Protein AF-0000000076749482 (afdb_homodimer)

Secondary structure (DSSP, 8-state):
---HHHHHHHHHHHHT--SHHHHHHHHTS-HHHHHHHHTT----HHHHHHHHHHTT--HHHHHHHHHHHHHT-HHHHHHHHHHHHHHHH-/---HHHHHHHHHHHHT--SHHHHHHHHTS-HHHHHHHHTT----HHHHHHHHHHTT--HHHHHHHHHHHHHT-HHHHHHHHHHHHHHHH-

Organism: NCBI:txid190893

Solvent-accessible surface area (backbone atoms only — not comparable to full-atom values): 9985 Å² total; per-residue (Å²): 128,69,44,53,59,56,51,49,52,50,49,23,64,76,69,70,36,85,46,42,61,49,46,14,60,76,71,70,48,61,32,64,61,50,48,37,36,78,70,71,43,68,66,54,68,68,56,40,31,53,51,23,53,77,69,69,45,61,35,48,62,48,35,50,30,43,51,25,61,65,62,74,34,68,67,50,39,49,30,48,51,60,61,57,53,54,63,70,74,103,128,69,44,52,60,55,51,50,52,50,48,26,63,75,68,71,35,84,47,43,62,50,45,15,61,76,72,71,49,61,32,62,61,49,47,37,35,78,70,71,43,70,66,54,68,68,55,40,32,52,51,22,53,76,71,70,45,61,35,48,63,47,35,50,30,43,53,26,61,67,62,73,33,69,68,50,40,50,30,49,50,62,59,56,52,54,62,72,74,102

Radius of gyration: 18.83 Å; Cα contacts (8 Å, |Δi|>4): 211; chains: 2; bounding box: 38×58×30 Å

Sequence (180 aa):
MITTLDLLNQLCEEKQVHSSREVGKLLGIHHQTVQNWRNGKTMSDDLACEIAVMLGLDPDLTLLAIIAERSKNERVIGAVERVTNIKKFAMITTLDLLNQLCEEKQVHSSREVGKLLGIHHQTVQNWRNGKTMSDDLACEIAVMLGLDPDLTLLAIIAERSKNERVIGAVERVTNIKKFA

InterPro domains:
  IPR001387 Cro/C1-type, helix-turn-helix domain [cd00093] (8-60)
  IPR010982 Lambda repressor-like, DNA-binding domain superfamily [G3DSA:1.10.260.40] (2-63)
  IPR010982 Lambda repressor-like, DNA-binding domain superfamily [SSF47413] (18-61)

Foldseek 3Di:
DAFQVNLVVLLCVVVVNDALVRVCVVQVHDSVLVVVSVVPDADDLVVQQVSCVVNVHDSVLSSQCRVLSRVPDPVSNVVSCVVVVVVVVD/DAFQVNLVVLLCVVVVNDALVRVCVVQVHDSVLVVVSVVQDADDLVVQQVSCVVNVHDSVLSSQCRVLSRVPDPVSNVVSCVVVVVVVVD

pLDDT: mean 93.85, std 11.88, range [32.09, 98.69]

Structure (mmCIF, N/CA/C/O backbone):
data_AF-0000000076749482-model_v1
#
loop_
_entity.id
_entity.type
_entity.pdbx_description
1 polymer 'HTH cro/C1-type domain-containing protein'
#
loop_
_atom_site.group_PDB
_atom_site.id
_atom_site.type_symbol
_atom_site.label_atom_id
_atom_site.label_alt_id
_atom_site.label_comp_id
_atom_site.label_asym_id
_atom_site.label_entity_id
_atom_site.label_seq_id
_atom_site.pdbx_PDB_ins_code
_atom_site.Cartn_x
_atom_site.Cartn_y
_atom_site.Cartn_z
_atom_site.occupancy
_atom_site.B_iso_or_equiv
_atom_site.auth_seq_id
_atom_site.auth_comp_id
_atom_site.auth_asym_id
_atom_site.auth_atom_id
_atom_site.pdbx_PDB_model_num
ATOM 1 N N . MET A 1 1 ? -6.891 10.617 -6.434 1 87.94 1 MET A N 1
ATOM 2 C CA . MET A 1 1 ? -6.422 10.219 -5.105 1 87.94 1 MET A CA 1
ATOM 3 C C . MET A 1 1 ? -5.535 11.305 -4.496 1 87.94 1 MET A C 1
ATOM 5 O O . MET A 1 1 ? -4.777 11.961 -5.211 1 87.94 1 MET A O 1
ATOM 9 N N . ILE A 1 2 ? -5.637 11.641 -3.205 1 95 2 ILE A N 1
ATOM 10 C CA . ILE A 1 2 ? -4.914 12.719 -2.535 1 95 2 ILE A CA 1
ATOM 11 C C . ILE A 1 2 ? -3.414 12.438 -2.576 1 95 2 ILE A C 1
ATOM 13 O O . ILE A 1 2 ? -2.986 11.289 -2.408 1 95 2 ILE A O 1
ATOM 17 N N . THR A 1 3 ? -2.572 13.477 -2.773 1 97.69 3 THR A N 1
ATOM 18 C CA . THR A 1 3 ? -1.121 13.328 -2.826 1 97.69 3 THR A CA 1
ATOM 19 C C . THR A 1 3 ? -0.464 14.047 -1.648 1 97.69 3 THR A C 1
ATOM 21 O O . THR A 1 3 ? -1.128 14.773 -0.909 1 97.69 3 THR A O 1
ATOM 24 N N . THR A 1 4 ? 0.855 13.797 -1.55 1 98.5 4 THR A N 1
ATOM 25 C CA . THR A 1 4 ? 1.651 14.477 -0.532 1 98.5 4 THR A CA 1
ATOM 26 C C . THR A 1 4 ? 1.51 15.992 -0.652 1 98.5 4 THR A C 1
ATOM 28 O O . THR A 1 4 ? 1.26 16.672 0.34 1 98.5 4 THR A O 1
ATOM 31 N N . LEU A 1 5 ? 1.647 16.453 -1.84 1 98.38 5 LEU A N 1
ATOM 32 C CA . LEU A 1 5 ? 1.572 17.891 -2.064 1 98.38 5 LEU A CA 1
ATOM 33 C C . LEU A 1 5 ? 0.168 18.406 -1.775 1 98.38 5 LEU A C 1
ATOM 35 O O . LEU A 1 5 ? 0.008 19.516 -1.24 1 98.38 5 LEU A O 1
ATOM 39 N N . ASP A 1 6 ? -0.877 17.703 -2.168 1 98.31 6 ASP A N 1
ATOM 40 C CA . ASP A 1 6 ? -2.244 18.078 -1.827 1 98.31 6 ASP A CA 1
ATOM 41 C C . ASP A 1 6 ? -2.416 18.219 -0.317 1 98.31 6 ASP A C 1
ATOM 43 O O . ASP A 1 6 ? -3.014 19.188 0.155 1 98.31 6 ASP A O 1
ATOM 47 N N . LEU A 1 7 ? -1.959 17.219 0.408 1 98.56 7 LEU A N 1
ATOM 48 C CA . LEU A 1 7 ? -2.047 17.234 1.864 1 98.56 7 LEU A CA 1
ATOM 49 C C . LEU A 1 7 ? -1.326 18.453 2.436 1 98.56 7 LEU A C 1
ATOM 51 O O . LEU A 1 7 ? -1.859 19.141 3.311 1 98.56 7 LEU A O 1
ATOM 55 N N . LEU A 1 8 ? -0.184 18.656 1.942 1 98.69 8 LEU A N 1
ATOM 56 C CA . LEU A 1 8 ? 0.593 19.812 2.406 1 98.69 8 LEU A CA 1
ATOM 57 C C . LEU A 1 8 ? -0.153 21.109 2.148 1 98.69 8 LEU A C 1
ATOM 59 O O . LEU A 1 8 ? -0.266 21.953 3.041 1 98.69 8 LEU A O 1
ATOM 63 N N . ASN A 1 9 ? -0.599 21.266 0.983 1 98.5 9 ASN A N 1
ATOM 64 C CA . ASN A 1 9 ? -1.299 22.484 0.62 1 98.5 9 ASN A CA 1
ATOM 65 C C . ASN A 1 9 ? -2.551 22.688 1.469 1 98.5 9 ASN A C 1
ATOM 67 O O . ASN A 1 9 ? -2.838 23.812 1.902 1 98.5 9 ASN A O 1
ATOM 71 N N . GLN A 1 10 ? -3.301 21.688 1.656 1 98.56 10 GLN A N 1
ATOM 72 C CA . GLN A 1 10 ? -4.48 21.781 2.512 1 98.56 10 GLN A CA 1
ATOM 73 C C . GLN A 1 10 ? -4.094 22.141 3.941 1 98.56 10 GLN A C 1
ATOM 75 O O . GLN A 1 10 ? -4.77 22.953 4.582 1 98.56 10 GLN A O 1
ATOM 80 N N . LEU A 1 11 ? -3.088 21.484 4.449 1 98.62 11 LEU A N 1
ATOM 81 C CA . LEU A 1 11 ? -2.588 21.797 5.785 1 98.62 11 LEU A CA 1
ATOM 82 C C . LEU A 1 11 ? -2.234 23.281 5.902 1 98.62 11 LEU A C 1
ATOM 84 O O . LEU A 1 11 ? -2.619 23.938 6.871 1 98.62 11 LEU A O 1
ATOM 88 N N . CYS A 1 12 ? -1.471 23.766 4.918 1 98.62 12 CYS A N 1
ATOM 89 C CA . CYS A 1 12 ? -1.064 25.156 4.891 1 98.62 12 CYS A CA 1
ATOM 90 C C . CYS A 1 12 ? -2.277 26.078 4.949 1 98.62 12 CYS A C 1
ATOM 92 O O . CYS A 1 12 ? -2.287 27.062 5.703 1 98.62 12 CYS A O 1
ATOM 94 N N . GLU A 1 13 ? -3.227 25.812 4.168 1 98.38 13 GLU A N 1
ATOM 95 C CA . GLU A 1 13 ? -4.43 26.641 4.105 1 98.38 13 GLU A CA 1
ATOM 96 C C . GLU A 1 13 ? -5.195 26.594 5.422 1 98.38 13 GLU A C 1
ATOM 98 O O . GLU A 1 13 ? -5.578 27.641 5.957 1 98.38 13 GLU A O 1
ATOM 103 N N . GLU A 1 14 ? -5.43 25.406 5.906 1 98.06 14 GLU A N 1
ATOM 104 C CA . GLU A 1 14 ? -6.254 25.219 7.094 1 98.06 14 GLU A CA 1
ATOM 105 C C . GLU A 1 14 ? -5.582 25.812 8.328 1 98.06 14 GLU A C 1
ATOM 107 O O . GLU A 1 14 ? -6.25 26.375 9.203 1 98.06 14 GLU A O 1
ATOM 112 N N . LYS A 1 15 ? -4.352 25.688 8.398 1 98.25 15 LYS A N 1
ATOM 113 C CA . LYS A 1 15 ? -3.633 26.109 9.602 1 98.25 15 LYS A CA 1
ATOM 114 C C . LYS A 1 15 ? -2.967 27.469 9.398 1 98.25 15 LYS A C 1
ATOM 116 O O . LYS A 1 15 ? -2.301 27.984 10.305 1 98.25 15 LYS A O 1
ATOM 121 N N . GLN A 1 16 ? -3.031 27.984 8.227 1 98.19 16 GLN A N 1
ATOM 122 C CA . GLN A 1 16 ? -2.502 29.297 7.867 1 98.19 16 GLN A CA 1
ATOM 123 C C . GLN A 1 16 ? -0.994 29.359 8.086 1 98.19 16 GLN A C 1
ATOM 125 O O . GLN A 1 16 ? -0.494 30.281 8.727 1 98.19 16 GLN A O 1
ATOM 130 N N . VAL A 1 17 ? -0.324 28.406 7.68 1 98.12 17 VAL A N 1
ATOM 131 C CA . VAL A 1 17 ? 1.133 28.344 7.621 1 98.12 17 VAL A CA 1
ATOM 132 C C . VAL A 1 17 ? 1.586 28.109 6.184 1 98.12 17 VAL A C 1
ATOM 134 O O . VAL A 1 17 ? 0.949 27.359 5.438 1 98.12 17 VAL A O 1
ATOM 137 N N . HIS A 1 18 ? 2.693 28.812 5.77 1 96 18 HIS A N 1
ATOM 138 C CA . HIS A 1 18 ? 2.957 28.75 4.336 1 96 18 HIS A CA 1
ATOM 139 C C . HIS A 1 18 ? 4.43 28.453 4.055 1 96 18 HIS A C 1
ATOM 141 O O . HIS A 1 18 ? 4.77 27.938 2.992 1 96 18 HIS A O 1
ATOM 147 N N . SER A 1 19 ? 5.309 28.688 4.996 1 97.44 19 SER A N 1
ATOM 148 C CA . SER A 1 19 ? 6.723 28.406 4.762 1 97.44 19 SER A CA 1
ATOM 149 C C . SER A 1 19 ? 7.125 27.047 5.316 1 97.44 19 SER A C 1
ATOM 151 O O . SER A 1 19 ? 6.469 26.516 6.219 1 97.44 19 SER A O 1
ATOM 153 N N . SER A 1 20 ? 8.156 26.469 4.734 1 98.12 20 SER A N 1
ATOM 154 C CA . SER A 1 20 ? 8.656 25.188 5.223 1 98.12 20 SER A CA 1
ATOM 155 C C . SER A 1 20 ? 9.016 25.266 6.699 1 98.12 20 SER A C 1
ATOM 157 O O . SER A 1 20 ? 8.82 24.312 7.445 1 98.12 20 SER A O 1
ATOM 159 N N . ARG A 1 21 ? 9.594 26.375 7.062 1 98.12 21 ARG A N 1
ATOM 160 C CA . ARG A 1 21 ? 9.953 26.578 8.461 1 98.12 21 ARG A CA 1
ATOM 161 C C . ARG A 1 21 ? 8.711 26.562 9.352 1 98.12 21 ARG A C 1
ATOM 163 O O . ARG A 1 21 ? 8.703 25.906 10.398 1 98.12 21 ARG A O 1
ATOM 170 N N . GLU A 1 22 ? 7.648 27.25 8.938 1 98.44 22 GLU A N 1
ATOM 171 C CA . GLU A 1 22 ? 6.402 27.312 9.695 1 98.44 22 GLU A CA 1
ATOM 172 C C . GLU A 1 22 ? 5.742 25.938 9.781 1 98.44 22 GLU A C 1
ATOM 174 O O . GLU A 1 22 ? 5.277 25.531 10.852 1 98.44 22 GLU A O 1
ATOM 179 N N . VAL A 1 23 ? 5.668 25.234 8.727 1 98.56 23 VAL A N 1
ATOM 180 C CA . VAL A 1 23 ? 5.082 23.906 8.68 1 98.56 23 VAL A CA 1
ATOM 181 C C . VAL A 1 23 ? 5.891 22.953 9.562 1 98.56 23 VAL A C 1
ATOM 183 O O . VAL A 1 23 ? 5.324 22.172 10.32 1 98.56 23 VAL A O 1
ATOM 186 N N . GLY A 1 24 ? 7.25 22.984 9.375 1 98.56 24 GLY A N 1
ATOM 187 C CA . GLY A 1 24 ? 8.125 22.172 10.211 1 98.56 24 GLY A CA 1
ATOM 188 C C . GLY A 1 24 ? 7.867 22.359 11.695 1 98.56 24 GLY A C 1
ATOM 189 O O . GLY A 1 24 ? 7.801 21.391 12.453 1 98.56 24 GLY A O 1
ATOM 190 N N . LYS A 1 25 ? 7.762 23.641 12.125 1 98.38 25 LYS A N 1
ATOM 191 C CA . LYS A 1 25 ? 7.469 23.969 13.516 1 98.38 25 LYS A CA 1
ATOM 192 C C . LYS A 1 25 ? 6.125 23.391 13.945 1 98.38 25 LYS A C 1
ATOM 194 O O . LYS A 1 25 ? 6.02 22.781 15.016 1 98.38 25 LYS A O 1
ATOM 199 N N . LEU A 1 26 ? 5.078 23.609 13.141 1 98.19 26 LEU A N 1
ATOM 200 C CA . LEU A 1 26 ? 3.736 23.109 13.422 1 98.19 26 LEU A CA 1
ATOM 201 C C . LEU A 1 26 ? 3.748 21.609 13.672 1 98.19 26 LEU A C 1
ATOM 203 O O . LEU A 1 26 ? 3.096 21.125 14.602 1 98.19 26 LEU A O 1
ATOM 207 N N . LEU A 1 27 ? 4.527 20.812 12.828 1 98.38 27 LEU A N 1
ATOM 208 C CA . LEU A 1 27 ? 4.512 19.344 12.836 1 98.38 27 LEU A CA 1
ATOM 209 C C . LEU A 1 27 ? 5.613 18.797 13.742 1 98.38 27 LEU A C 1
ATOM 211 O O . LEU A 1 27 ? 5.656 17.609 14.016 1 98.38 27 LEU A O 1
ATOM 215 N N . GLY A 1 28 ? 6.473 19.641 14.148 1 98.25 28 GLY A N 1
ATOM 216 C CA . GLY A 1 28 ? 7.582 19.219 14.992 1 98.25 28 GLY A CA 1
ATOM 217 C C . GLY A 1 28 ? 8.641 18.438 14.227 1 98.25 28 GLY A C 1
ATOM 218 O O . GLY A 1 28 ? 9.172 17.453 14.742 1 98.25 28 GLY A O 1
ATOM 219 N N . ILE A 1 29 ? 8.828 18.812 13.008 1 98.31 29 ILE A N 1
ATOM 220 C CA . ILE A 1 29 ? 9.805 18.125 12.164 1 98.31 29 ILE A CA 1
ATOM 221 C C . ILE A 1 29 ? 10.766 19.141 11.555 1 98.31 29 ILE A C 1
ATOM 223 O O . ILE A 1 29 ? 10.523 20.344 11.617 1 98.31 29 ILE A O 1
ATOM 227 N N . HIS A 1 30 ? 11.875 18.641 10.922 1 98.19 30 HIS A N 1
ATOM 228 C CA . HIS A 1 30 ? 12.82 19.516 10.219 1 98.19 30 HIS A CA 1
ATOM 229 C C . HIS A 1 30 ? 12.203 20.078 8.945 1 98.19 30 HIS A C 1
ATOM 231 O O . HIS A 1 30 ? 11.562 19.359 8.188 1 98.19 30 HIS A O 1
ATOM 237 N N . HIS A 1 31 ? 12.469 21.391 8.727 1 98 31 HIS A N 1
ATOM 238 C CA . HIS A 1 31 ? 11.93 22.078 7.559 1 98 31 HIS A CA 1
ATOM 239 C C . HIS A 1 31 ? 12.367 21.391 6.266 1 98 31 HIS A C 1
ATOM 241 O O . HIS A 1 31 ? 11.648 21.438 5.266 1 98 31 HIS A O 1
ATOM 247 N N . GLN A 1 32 ? 13.477 20.75 6.289 1 98.56 32 GLN A N 1
ATOM 248 C CA . GLN A 1 32 ? 13.984 20.078 5.102 1 98.56 32 GLN A CA 1
ATOM 249 C C . GLN A 1 32 ? 13.031 18.969 4.633 1 98.56 32 GLN A C 1
ATOM 251 O O . GLN A 1 32 ? 12.906 18.719 3.432 1 98.56 32 GLN A O 1
ATOM 256 N N . THR A 1 33 ? 12.414 18.328 5.617 1 98.31 33 THR A N 1
ATOM 257 C CA . THR A 1 33 ? 11.422 17.297 5.285 1 98.31 33 THR A CA 1
ATOM 258 C C . THR A 1 33 ? 10.289 17.891 4.457 1 98.31 33 THR A C 1
ATOM 260 O O . THR A 1 33 ? 9.883 17.328 3.445 1 98.31 33 THR A O 1
ATOM 263 N N . VAL A 1 34 ? 9.883 19.047 4.805 1 98.56 34 VAL A N 1
ATOM 264 C CA . VAL A 1 34 ? 8.82 19.75 4.102 1 98.56 34 VAL A CA 1
ATOM 265 C C . VAL A 1 34 ? 9.305 20.172 2.717 1 98.56 34 VAL A C 1
ATOM 267 O O . VAL A 1 34 ? 8.578 20.031 1.729 1 98.56 34 VAL A O 1
ATOM 270 N N . GLN A 1 35 ? 10.453 20.688 2.686 1 98.38 35 GLN A N 1
ATOM 271 C CA . GLN A 1 35 ? 11.031 21.062 1.401 1 98.38 35 GLN A CA 1
ATOM 272 C C . GLN A 1 35 ? 11.102 19.875 0.453 1 98.38 35 GLN A C 1
ATOM 274 O O . GLN A 1 35 ? 10.82 20 -0.741 1 98.38 35 GLN A O 1
ATOM 279 N N . ASN A 1 36 ? 11.438 18.719 0.972 1 98.25 36 ASN A N 1
ATOM 280 C CA . ASN A 1 36 ? 11.516 17.5 0.173 1 98.25 36 ASN A CA 1
ATOM 281 C C . ASN A 1 36 ? 10.164 17.156 -0.439 1 98.25 36 ASN A C 1
ATOM 283 O O . ASN A 1 36 ? 10.094 16.703 -1.584 1 98.25 36 ASN A O 1
ATOM 287 N N . TRP A 1 37 ? 9.156 17.344 0.333 1 98.25 37 TRP A N 1
ATOM 288 C CA . TRP A 1 37 ? 7.824 17.094 -0.204 1 98.25 37 TRP A CA 1
ATOM 289 C C . TRP A 1 37 ? 7.547 17.984 -1.41 1 98.25 37 TRP A C 1
ATOM 291 O O . TRP A 1 37 ? 7.023 17.531 -2.426 1 98.25 37 TRP A O 1
ATOM 301 N N . ARG A 1 38 ? 7.941 19.219 -1.268 1 97.31 38 ARG A N 1
ATOM 302 C CA . ARG A 1 38 ? 7.738 20.188 -2.35 1 97.31 38 ARG A CA 1
ATOM 303 C C . ARG A 1 38 ? 8.594 19.828 -3.562 1 97.31 38 ARG A C 1
ATOM 305 O O . ARG A 1 38 ? 8.25 20.172 -4.695 1 97.31 38 ARG A O 1
ATOM 312 N N . ASN A 1 39 ? 9.602 19.062 -3.34 1 97.62 39 ASN A N 1
ATOM 313 C CA . ASN A 1 39 ? 10.5 18.656 -4.41 1 97.62 39 ASN A CA 1
ATOM 314 C C . ASN A 1 39 ? 10.172 17.25 -4.914 1 97.62 39 ASN A C 1
ATOM 316 O O . ASN A 1 39 ? 11.023 16.594 -5.516 1 97.62 39 ASN A O 1
ATOM 320 N N . GLY A 1 40 ? 9.117 16.688 -4.516 1 96.38 40 GLY A N 1
ATOM 321 C CA . GLY A 1 40 ? 8.625 15.492 -5.168 1 96.38 40 GLY A CA 1
ATOM 322 C C . GLY A 1 40 ? 8.711 14.258 -4.293 1 96.38 40 GLY A C 1
ATOM 323 O O . GLY A 1 40 ? 8.258 13.18 -4.684 1 96.38 40 GLY A O 1
ATOM 324 N N . LYS A 1 41 ? 9.305 14.375 -3.117 1 97.62 41 LYS A N 1
ATOM 325 C CA . LYS A 1 41 ? 9.312 13.242 -2.201 1 97.62 41 LYS A CA 1
ATOM 326 C C . LYS A 1 41 ? 7.953 13.055 -1.537 1 97.62 41 LYS A C 1
ATOM 328 O O . LYS A 1 41 ? 7.105 13.953 -1.594 1 97.62 41 LYS A O 1
ATOM 333 N N . THR A 1 42 ? 7.758 11.875 -0.985 1 97.5 42 THR A N 1
ATOM 334 C CA . THR A 1 42 ? 6.477 11.562 -0.358 1 97.5 42 THR A CA 1
ATOM 335 C C . THR A 1 42 ? 6.605 11.578 1.162 1 97.5 42 THR A C 1
ATOM 337 O O . THR A 1 42 ? 7.691 11.359 1.702 1 97.5 42 THR A O 1
ATOM 340 N N . MET A 1 43 ? 5.492 11.852 1.8 1 97.44 43 MET A N 1
ATOM 341 C CA . MET A 1 43 ? 5.438 11.852 3.258 1 97.44 43 MET A CA 1
ATOM 342 C C . MET A 1 43 ? 5.535 10.438 3.812 1 97.44 43 MET A C 1
ATOM 344 O O . MET A 1 43 ? 5.156 9.477 3.143 1 97.44 43 MET A O 1
ATOM 348 N N . SER A 1 44 ? 6.098 10.391 5.066 1 96.38 44 SER A N 1
ATOM 349 C CA . SER A 1 44 ? 6.102 9.109 5.762 1 96.38 44 SER A CA 1
ATOM 350 C C . SER A 1 44 ? 4.688 8.68 6.141 1 96.38 44 SER A C 1
ATOM 352 O O . SER A 1 44 ? 3.77 9.5 6.164 1 96.38 44 SER A O 1
ATOM 354 N N . ASP A 1 45 ? 4.531 7.387 6.469 1 95.88 45 ASP A N 1
ATOM 355 C CA . ASP A 1 45 ? 3.23 6.844 6.844 1 95.88 45 ASP A CA 1
ATOM 356 C C . ASP A 1 45 ? 2.668 7.559 8.07 1 95.88 45 ASP A C 1
ATOM 358 O O . ASP A 1 45 ? 1.497 7.945 8.086 1 95.88 45 ASP A O 1
ATOM 362 N N . ASP A 1 46 ? 3.557 7.77 9.055 1 95.69 46 ASP A N 1
ATOM 363 C CA . ASP A 1 46 ? 3.123 8.359 10.312 1 95.69 46 ASP A CA 1
ATOM 364 C C . ASP A 1 46 ? 2.678 9.805 10.117 1 95.69 46 ASP A C 1
ATOM 366 O O . ASP A 1 46 ? 1.631 10.219 10.625 1 95.69 46 ASP A O 1
ATOM 370 N N . LEU A 1 47 ? 3.369 10.539 9.344 1 97.31 47 LEU A N 1
ATOM 371 C CA . LEU A 1 47 ? 3.037 11.945 9.125 1 97.31 47 LEU A CA 1
ATOM 372 C C . LEU A 1 47 ? 1.762 12.07 8.297 1 97.31 47 LEU A C 1
ATOM 374 O O . LEU A 1 47 ? 0.948 12.969 8.539 1 97.31 47 LEU A O 1
ATOM 378 N N . ALA A 1 48 ? 1.661 11.148 7.316 1 97.88 48 ALA A N 1
ATOM 379 C CA . ALA A 1 48 ? 0.436 11.156 6.523 1 97.88 48 ALA A CA 1
ATOM 380 C C . ALA A 1 48 ? -0.794 10.984 7.41 1 97.88 48 ALA A C 1
ATOM 382 O O . ALA A 1 48 ? -1.785 11.695 7.25 1 97.88 48 ALA A O 1
ATOM 383 N N . CYS A 1 49 ? -0.673 10.109 8.344 1 97.44 49 CYS A N 1
ATOM 384 C CA . CYS A 1 49 ? -1.787 9.859 9.25 1 97.44 49 CYS A CA 1
ATOM 385 C C . CYS A 1 49 ? -2.035 11.055 10.156 1 97.44 49 CYS A C 1
ATOM 387 O O . CYS A 1 49 ? -3.182 11.461 10.359 1 97.44 49 CYS A O 1
ATOM 389 N N . GLU A 1 50 ? -1.024 11.594 10.68 1 97.56 50 GLU A N 1
ATOM 390 C CA . GLU A 1 50 ? -1.136 12.75 11.57 1 97.56 50 GLU A CA 1
ATOM 391 C C . GLU A 1 50 ? -1.786 13.93 10.859 1 97.56 50 GLU A C 1
ATOM 393 O O . GLU A 1 50 ? -2.707 14.555 11.398 1 97.56 50 GLU A O 1
ATOM 398 N N . ILE A 1 51 ? -1.316 14.188 9.711 1 98.5 51 ILE A N 1
ATOM 399 C CA . ILE A 1 51 ? -1.823 15.312 8.938 1 98.5 51 ILE A CA 1
ATOM 400 C C . ILE A 1 51 ? -3.273 15.055 8.539 1 98.5 51 ILE A C 1
ATOM 402 O O . ILE A 1 51 ? -4.102 15.969 8.562 1 98.5 51 ILE A O 1
ATOM 406 N N . ALA A 1 52 ? -3.594 13.828 8.156 1 98.44 52 ALA A N 1
ATOM 407 C CA . ALA A 1 52 ? -4.977 13.477 7.84 1 98.44 52 ALA A CA 1
ATOM 408 C C . ALA A 1 52 ? -5.906 13.805 9.008 1 98.44 52 ALA A C 1
ATOM 410 O O . ALA A 1 52 ? -6.973 14.391 8.812 1 98.44 52 ALA A O 1
ATOM 411 N N . VAL A 1 53 ? -5.531 13.484 10.172 1 98.25 53 VAL A N 1
ATOM 412 C CA . VAL A 1 53 ? -6.324 13.727 11.375 1 98.25 53 VAL A CA 1
ATOM 413 C C . VAL A 1 53 ? -6.512 15.234 11.578 1 98.25 53 VAL A C 1
ATOM 415 O O . VAL A 1 53 ? -7.625 15.695 11.828 1 98.25 53 VAL A O 1
ATOM 418 N N . MET A 1 54 ? -5.457 15.945 11.438 1 98.19 54 MET A N 1
ATOM 419 C CA . MET A 1 54 ? -5.512 17.406 11.594 1 98.19 54 MET A CA 1
ATOM 420 C C . MET A 1 54 ? -6.5 18.016 10.609 1 98.19 54 MET A C 1
ATOM 422 O O . MET A 1 54 ? -7.137 19.031 10.914 1 98.19 54 MET A O 1
ATOM 426 N N . LEU A 1 55 ? -6.609 17.406 9.477 1 98.38 55 LEU A N 1
ATOM 427 C CA . LEU A 1 55 ? -7.414 17.984 8.398 1 98.38 55 LEU A CA 1
ATOM 428 C C . LEU A 1 55 ? -8.812 17.375 8.391 1 98.38 55 LEU A C 1
ATOM 430 O O . LEU A 1 55 ? -9.641 17.719 7.539 1 98.38 55 LEU A O 1
ATOM 434 N N . GLY A 1 56 ? -9.055 16.422 9.281 1 97.88 56 GLY A N 1
ATOM 435 C CA . GLY A 1 56 ? -10.352 15.781 9.344 1 97.88 56 GLY A CA 1
ATOM 436 C C . GLY A 1 56 ? -10.578 14.781 8.219 1 97.88 56 GLY A C 1
ATOM 437 O O . GLY A 1 56 ? -11.711 14.547 7.809 1 97.88 56 GLY A O 1
ATOM 438 N N . LEU A 1 57 ? -9.586 14.281 7.691 1 97.38 57 LEU A N 1
ATOM 439 C CA . LEU A 1 57 ? -9.656 13.258 6.648 1 97.38 57 LEU A CA 1
ATOM 440 C C . LEU A 1 57 ? -9.586 11.859 7.25 1 97.38 57 LEU A C 1
ATOM 442 O O . LEU A 1 57 ? -9.234 11.703 8.422 1 97.38 57 LEU A O 1
ATOM 446 N N . ASP A 1 58 ? -9.992 10.898 6.492 1 96.25 58 ASP A N 1
ATOM 447 C CA . ASP A 1 58 ? -9.859 9.5 6.91 1 96.25 58 ASP A CA 1
ATOM 448 C C . ASP A 1 58 ? -8.398 9.055 6.836 1 96.25 58 ASP A C 1
ATOM 450 O O . ASP A 1 58 ? -7.832 8.938 5.746 1 96.25 58 ASP A O 1
ATOM 454 N N . PRO A 1 59 ? -7.793 8.734 7.891 1 97.12 59 PRO A N 1
ATOM 455 C CA . PRO A 1 59 ? -6.367 8.406 7.887 1 97.12 59 PRO A CA 1
ATOM 456 C C . PRO A 1 59 ? -6.055 7.133 7.109 1 97.12 59 PRO A C 1
ATOM 458 O O . PRO A 1 59 ? -4.992 7.023 6.496 1 97.12 59 PRO A O 1
ATOM 461 N N . ASP A 1 6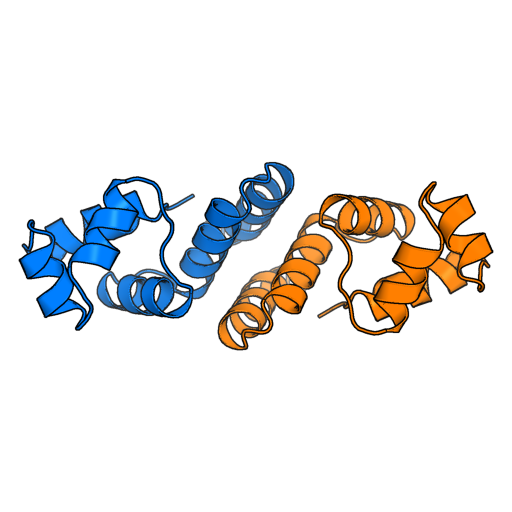0 ? -6.941 6.199 7.152 1 95.5 60 ASP A N 1
ATOM 462 C CA . ASP A 1 60 ? -6.707 4.949 6.441 1 95.5 60 ASP A CA 1
ATOM 463 C C . ASP A 1 60 ? -6.652 5.18 4.93 1 95.5 60 ASP A C 1
ATOM 465 O O . ASP A 1 60 ? -5.742 4.695 4.258 1 95.5 60 ASP A O 1
ATOM 469 N N . LEU A 1 61 ? -7.602 5.898 4.426 1 95.5 61 LEU A N 1
ATOM 470 C CA . LEU A 1 61 ? -7.641 6.191 2.998 1 95.5 61 LEU A CA 1
ATOM 471 C C . LEU A 1 61 ? -6.453 7.055 2.59 1 95.5 61 LEU A C 1
ATOM 473 O O . LEU A 1 61 ? -5.867 6.848 1.525 1 95.5 61 LEU A O 1
ATOM 477 N N . THR A 1 62 ? -6.137 8.023 3.438 1 97.19 62 THR A N 1
ATOM 478 C CA . THR A 1 62 ? -4.996 8.898 3.182 1 97.19 62 THR A CA 1
ATOM 479 C C . THR A 1 62 ? -3.703 8.086 3.115 1 97.19 62 THR A C 1
ATOM 481 O O . THR A 1 62 ? -2.898 8.266 2.197 1 97.19 62 THR A O 1
ATOM 484 N N . LEU A 1 63 ? -3.545 7.211 4.047 1 96.75 63 LEU A N 1
ATOM 485 C CA . LEU A 1 63 ? -2.363 6.359 4.109 1 96.75 63 LEU A CA 1
ATOM 486 C C . LEU A 1 63 ? -2.236 5.512 2.85 1 96.75 63 LEU A C 1
ATOM 488 O O . LEU A 1 63 ? -1.154 5.41 2.27 1 96.75 63 LEU A O 1
ATOM 492 N N . LEU A 1 64 ? -3.289 4.938 2.43 1 96.12 64 LEU A N 1
ATOM 493 C CA . LEU A 1 64 ? -3.264 4.105 1.232 1 96.12 64 LEU A CA 1
ATOM 494 C C . LEU A 1 64 ? -2.895 4.93 0.003 1 96.12 64 LEU A C 1
ATOM 496 O O . LEU A 1 64 ? -2.18 4.449 -0.878 1 96.12 64 LEU A O 1
ATOM 500 N N . ALA A 1 65 ? -3.396 6.098 -0.051 1 96.69 65 ALA A N 1
ATOM 501 C CA . ALA A 1 65 ? -3.066 6.992 -1.159 1 96.69 65 ALA A CA 1
ATOM 502 C C . ALA A 1 65 ? -1.574 7.309 -1.184 1 96.69 65 ALA A C 1
ATOM 504 O O . ALA A 1 65 ? -0.95 7.305 -2.246 1 96.69 65 ALA A O 1
ATOM 505 N N . ILE A 1 66 ? -0.993 7.555 -0.066 1 97.25 66 ILE A N 1
ATOM 506 C CA . ILE A 1 66 ? 0.416 7.922 0.032 1 97.25 66 ILE A CA 1
ATOM 507 C C . ILE A 1 66 ? 1.289 6.73 -0.348 1 97.25 66 ILE A C 1
ATOM 509 O O . ILE A 1 66 ? 2.305 6.891 -1.028 1 97.25 66 ILE A O 1
ATOM 513 N N . ILE A 1 67 ? 0.856 5.594 0.105 1 95.88 67 ILE A N 1
ATOM 514 C CA . ILE A 1 67 ? 1.589 4.383 -0.249 1 95.88 67 ILE A CA 1
ATOM 515 C C . ILE A 1 67 ? 1.559 4.184 -1.763 1 95.88 67 ILE A C 1
ATOM 517 O O . ILE A 1 67 ? 2.578 3.855 -2.373 1 95.88 67 ILE A O 1
ATOM 521 N N . ALA A 1 68 ? 0.431 4.352 -2.352 1 96.25 68 ALA A N 1
ATOM 522 C CA . ALA A 1 68 ? 0.298 4.234 -3.801 1 96.25 68 ALA A CA 1
ATOM 523 C C . ALA A 1 68 ? 1.196 5.238 -4.52 1 96.25 68 ALA A C 1
ATOM 525 O O . ALA A 1 68 ? 1.875 4.891 -5.488 1 96.25 68 ALA A O 1
ATOM 526 N N . GLU A 1 69 ? 1.162 6.426 -4.035 1 96.69 69 GLU A N 1
ATOM 527 C CA . GLU A 1 69 ? 1.995 7.473 -4.617 1 96.69 69 GLU A CA 1
ATOM 528 C C . GLU A 1 69 ? 3.473 7.09 -4.574 1 96.69 69 GLU A C 1
ATOM 530 O O . GLU A 1 69 ? 4.188 7.246 -5.566 1 96.69 69 GLU A O 1
ATOM 535 N N . ARG A 1 70 ? 3.887 6.59 -3.484 1 95.44 70 ARG A N 1
ATOM 536 C CA . ARG A 1 70 ? 5.289 6.262 -3.252 1 95.44 70 ARG A CA 1
ATOM 537 C C . ARG A 1 70 ? 5.73 5.09 -4.117 1 95.44 70 ARG A C 1
ATOM 539 O O . ARG A 1 70 ? 6.887 5.023 -4.547 1 95.44 70 ARG A O 1
ATOM 546 N N . SER A 1 71 ? 4.875 4.215 -4.383 1 93.62 71 SER A N 1
ATOM 547 C CA . SER A 1 71 ? 5.203 3.004 -5.125 1 93.62 71 SER A CA 1
ATOM 548 C C . SER A 1 71 ? 5.582 3.322 -6.566 1 93.62 71 SER A C 1
ATOM 550 O O . SER A 1 71 ? 6.266 2.535 -7.223 1 93.62 71 SER A O 1
ATOM 552 N N . LYS A 1 72 ? 5.039 4.344 -7.062 1 92.12 72 LYS A N 1
ATOM 553 C CA . LYS A 1 72 ? 5.234 4.73 -8.453 1 92.12 72 LYS A CA 1
ATOM 554 C C . LYS A 1 72 ? 4.832 3.605 -9.406 1 92.12 72 LYS A C 1
ATOM 556 O O . LYS A 1 72 ? 5.488 3.379 -10.422 1 92.12 72 LYS A O 1
ATOM 561 N N . ASN A 1 73 ? 3.928 2.816 -9 1 92.69 73 ASN A N 1
ATOM 562 C CA . ASN A 1 73 ? 3.41 1.677 -9.75 1 92.69 73 ASN A CA 1
ATOM 563 C C . ASN A 1 73 ? 1.939 1.864 -10.109 1 92.69 73 ASN A C 1
ATOM 565 O O . ASN A 1 73 ? 1.09 1.986 -9.219 1 92.69 73 ASN A O 1
ATOM 569 N N . GLU A 1 74 ? 1.785 1.938 -11.383 1 94 74 GLU A N 1
ATOM 570 C CA . GLU A 1 74 ? 0.437 2.229 -11.859 1 94 74 GLU A CA 1
ATOM 571 C C . GLU A 1 74 ? -0.556 1.168 -11.391 1 94 74 GLU A C 1
ATOM 573 O O . GLU A 1 74 ? -1.727 1.469 -11.156 1 94 74 GLU A O 1
ATOM 578 N N . ARG A 1 75 ? -0.119 -0.036 -11.258 1 93.19 75 ARG A N 1
ATOM 579 C CA . ARG A 1 75 ? -0.998 -1.103 -10.789 1 93.19 75 ARG A CA 1
ATOM 580 C C . ARG A 1 75 ? -1.449 -0.851 -9.359 1 93.19 75 ARG A C 1
ATOM 582 O O . ARG A 1 75 ? -2.619 -1.053 -9.023 1 93.19 75 ARG A O 1
ATOM 589 N N . VAL A 1 76 ? -0.541 -0.445 -8.586 1 94.81 76 VAL A N 1
ATOM 590 C CA . VAL A 1 76 ? -0.851 -0.152 -7.195 1 94.81 76 VAL A CA 1
ATOM 591 C C . VAL A 1 76 ? -1.806 1.037 -7.113 1 94.81 76 VAL A C 1
ATOM 593 O O . VAL A 1 76 ? -2.805 0.993 -6.395 1 94.81 76 VAL A O 1
ATOM 596 N N . ILE A 1 77 ? -1.493 2.035 -7.895 1 95.19 77 ILE A N 1
ATOM 597 C CA . ILE A 1 77 ? -2.332 3.229 -7.93 1 95.19 77 ILE A CA 1
ATOM 598 C C . ILE A 1 77 ? -3.754 2.848 -8.344 1 95.19 77 ILE A C 1
ATOM 600 O O . ILE A 1 77 ? -4.723 3.266 -7.703 1 95.19 77 ILE A O 1
ATOM 604 N N . GLY A 1 78 ? -3.85 2.092 -9.336 1 95.06 78 GLY A N 1
ATOM 605 C CA . GLY A 1 78 ? -5.152 1.637 -9.789 1 95.06 78 GLY A CA 1
ATOM 606 C C . GLY A 1 78 ? -5.902 0.826 -8.75 1 95.06 78 GLY A C 1
ATOM 607 O O . GLY A 1 78 ? -7.098 1.033 -8.531 1 95.06 78 GLY A O 1
ATOM 608 N N . ALA A 1 79 ? -5.25 -0.083 -8.102 1 94.31 79 ALA A N 1
ATOM 609 C CA . ALA A 1 79 ? -5.859 -0.924 -7.074 1 94.31 79 ALA A CA 1
ATOM 610 C C . ALA A 1 79 ? -6.406 -0.08 -5.926 1 94.31 79 ALA A C 1
ATOM 612 O O . ALA A 1 79 ? -7.52 -0.317 -5.445 1 94.31 79 ALA A O 1
ATOM 613 N N . VAL A 1 80 ? -5.609 0.891 -5.488 1 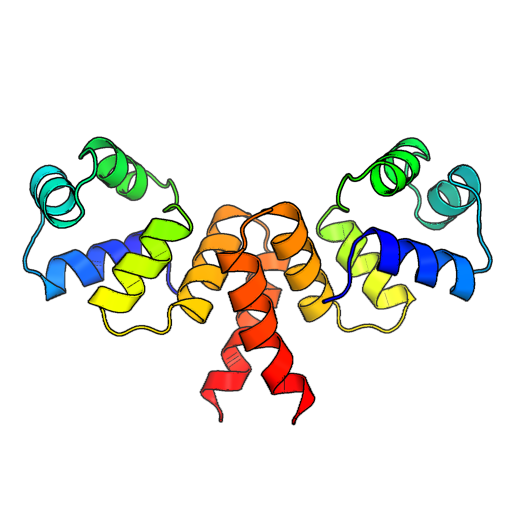94.62 80 VAL A N 1
ATOM 614 C CA . VAL A 1 80 ? -6.023 1.771 -4.402 1 94.62 80 VAL A CA 1
ATOM 615 C C . VAL A 1 80 ? -7.258 2.566 -4.824 1 94.62 80 VAL A C 1
ATOM 617 O O . VAL A 1 80 ? -8.227 2.666 -4.066 1 94.62 80 VAL A O 1
ATOM 620 N N . GLU A 1 81 ? -7.246 3.072 -5.992 1 93.88 81 GLU A N 1
ATOM 621 C CA . GLU A 1 81 ? -8.391 3.832 -6.488 1 93.88 81 GLU A CA 1
ATOM 622 C C . GLU A 1 81 ? -9.648 2.971 -6.527 1 93.88 81 GLU A C 1
ATOM 624 O O . GLU A 1 81 ? -10.727 3.422 -6.137 1 93.88 81 GLU A O 1
ATOM 629 N N . ARG A 1 82 ? -9.539 1.802 -6.953 1 93.31 82 ARG A N 1
ATOM 630 C CA . ARG A 1 82 ? -10.68 0.905 -7.062 1 93.31 82 ARG A CA 1
ATOM 631 C C . ARG A 1 82 ? -11.211 0.516 -5.688 1 93.31 82 ARG A C 1
ATOM 633 O O . ARG A 1 82 ? -12.422 0.417 -5.488 1 93.31 82 ARG A O 1
ATOM 640 N N . VAL A 1 83 ? -10.352 0.289 -4.73 1 90 83 VAL A N 1
ATOM 641 C CA . VAL A 1 83 ? -10.75 -0.169 -3.406 1 90 83 VAL A CA 1
ATOM 642 C C . VAL A 1 83 ? -11.305 1.005 -2.598 1 90 83 VAL A C 1
ATOM 644 O O . VAL A 1 83 ? -12.219 0.835 -1.787 1 90 83 VAL A O 1
ATOM 647 N N . THR A 1 84 ? -10.781 2.188 -2.828 1 88.62 84 THR A N 1
ATOM 648 C CA . THR A 1 84 ? -11.188 3.338 -2.029 1 88.62 84 THR A CA 1
ATOM 649 C C . THR A 1 84 ? -12.398 4.035 -2.654 1 88.62 84 THR A C 1
ATOM 651 O O . THR A 1 84 ? -13.094 4.805 -1.988 1 88.62 84 THR A O 1
ATOM 654 N N . ASN A 1 85 ? -12.648 3.857 -3.895 1 80 85 ASN A N 1
ATOM 655 C CA . ASN A 1 85 ? -13.805 4.449 -4.559 1 80 85 ASN A CA 1
ATOM 656 C C . ASN A 1 85 ? -15.109 3.824 -4.07 1 80 85 ASN A C 1
ATOM 658 O O . ASN A 1 85 ? -16.156 4.465 -4.105 1 80 85 ASN A O 1
ATOM 662 N N . ILE A 1 86 ? -15.133 2.535 -3.592 1 62.09 86 ILE A N 1
ATOM 663 C CA . ILE A 1 86 ? -16.359 1.908 -3.111 1 62.09 86 ILE A CA 1
ATOM 664 C C . ILE A 1 86 ? -16.922 2.697 -1.928 1 62.09 86 ILE A C 1
ATOM 666 O O . ILE A 1 86 ? -18.125 2.844 -1.786 1 62.09 86 ILE A O 1
ATOM 670 N N . LYS A 1 87 ? -16.141 2.959 -0.964 1 54.59 87 LYS A N 1
ATOM 671 C CA . LYS A 1 87 ? -16.609 3.664 0.222 1 54.59 87 LYS A CA 1
ATOM 672 C C . LYS A 1 87 ? -17.188 5.027 -0.145 1 54.59 87 LYS A C 1
ATOM 674 O O . LYS A 1 87 ? -17.891 5.645 0.659 1 54.59 87 LYS A O 1
ATOM 679 N N . LYS A 1 88 ? -16.75 5.633 -1.295 1 47.94 88 LYS A N 1
ATOM 680 C CA . LYS A 1 88 ? -17.453 6.859 -1.672 1 47.94 88 LYS A CA 1
ATOM 681 C C . LYS A 1 88 ? -18.922 6.59 -1.938 1 47.94 88 LYS A C 1
ATOM 683 O O . LYS A 1 88 ? -19.766 7.469 -1.748 1 47.94 88 LYS A O 1
ATOM 688 N N . PHE A 1 89 ? -19.469 5.461 -2.252 1 39.34 89 PHE A N 1
ATOM 689 C CA . PHE A 1 89 ? -20.859 5.191 -2.549 1 39.34 89 PHE A CA 1
ATOM 690 C C . PHE A 1 89 ? -21.609 4.711 -1.303 1 39.34 89 PHE A C 1
ATOM 692 O O . PHE A 1 89 ? -22.828 4.695 -1.27 1 39.34 89 PHE A O 1
ATOM 699 N N . ALA A 1 90 ? -20.906 4.316 -0.339 1 32.09 90 ALA A N 1
ATOM 700 C CA . ALA A 1 90 ? -21.797 3.951 0.764 1 32.09 90 ALA A CA 1
ATOM 701 C C . ALA A 1 90 ? -22.062 5.148 1.674 1 32.09 90 ALA A C 1
ATOM 703 O O . ALA A 1 90 ? -21.172 5.961 1.915 1 32.09 90 ALA A O 1
ATOM 704 N N . MET B 1 1 ? -5.203 -11.109 6.816 1 88.06 1 MET B N 1
ATOM 705 C CA . MET B 1 1 ? -4.875 -10.672 5.461 1 88.06 1 MET B CA 1
ATOM 706 C C . MET B 1 1 ? -3.912 -11.641 4.793 1 88.06 1 MET B C 1
ATOM 708 O O . MET B 1 1 ? -3.035 -12.203 5.449 1 88.06 1 MET B O 1
ATOM 712 N N . ILE B 1 2 ? -4.059 -12 3.51 1 95.12 2 ILE B N 1
ATOM 713 C CA . ILE B 1 2 ? -3.262 -12.984 2.789 1 95.12 2 ILE B CA 1
ATOM 714 C C . ILE B 1 2 ? -1.806 -12.531 2.734 1 95.12 2 ILE B C 1
ATOM 716 O O . ILE B 1 2 ? -1.526 -11.344 2.547 1 95.12 2 ILE B O 1
ATOM 720 N N . THR B 1 3 ? -0.839 -13.469 2.861 1 97.75 3 THR B N 1
ATOM 721 C CA . THR B 1 3 ? 0.585 -13.156 2.814 1 97.75 3 THR B CA 1
ATOM 722 C C . THR B 1 3 ? 1.239 -13.797 1.594 1 97.75 3 THR B C 1
ATOM 724 O O . THR B 1 3 ? 0.612 -14.602 0.895 1 97.75 3 THR B O 1
ATOM 727 N N . THR B 1 4 ? 2.508 -13.406 1.405 1 98.5 4 THR B N 1
ATOM 728 C CA . THR B 1 4 ? 3.305 -13.992 0.331 1 98.5 4 THR B CA 1
ATOM 729 C C . THR B 1 4 ? 3.344 -15.508 0.454 1 98.5 4 THR B C 1
ATOM 731 O O . THR B 1 4 ? 3.105 -16.219 -0.523 1 98.5 4 THR B O 1
ATOM 734 N N . LEU B 1 5 ? 3.617 -15.945 1.624 1 98.38 5 LEU B N 1
ATOM 735 C CA . LEU B 1 5 ? 3.723 -17.375 1.843 1 98.38 5 LEU B CA 1
ATOM 736 C C . LEU B 1 5 ? 2.371 -18.062 1.648 1 98.38 5 LEU B C 1
ATOM 738 O O . LEU B 1 5 ? 2.303 -19.172 1.123 1 98.38 5 LEU B O 1
ATOM 742 N N . ASP B 1 6 ? 1.276 -17.484 2.119 1 98.31 6 ASP B N 1
ATOM 743 C CA . ASP B 1 6 ? -0.058 -18.031 1.87 1 98.31 6 ASP B CA 1
ATOM 744 C C . ASP B 1 6 ? -0.312 -18.188 0.374 1 98.31 6 ASP B C 1
ATOM 746 O O . ASP B 1 6 ? -0.826 -19.219 -0.063 1 98.31 6 ASP B O 1
ATOM 750 N N . LEU B 1 7 ? -0.019 -17.141 -0.382 1 98.56 7 LEU B N 1
ATOM 751 C CA . LEU B 1 7 ? -0.2 -17.172 -1.829 1 98.56 7 LEU B CA 1
ATOM 752 C C . LEU B 1 7 ? 0.613 -18.297 -2.457 1 98.56 7 LEU B C 1
ATOM 754 O O . LEU B 1 7 ? 0.105 -19.031 -3.297 1 98.56 7 LEU B O 1
ATOM 758 N N . LEU B 1 8 ? 1.805 -18.359 -2.035 1 98.69 8 LEU B N 1
ATOM 759 C CA . LEU B 1 8 ? 2.676 -19.406 -2.557 1 98.69 8 LEU B CA 1
ATOM 760 C C . LEU B 1 8 ? 2.102 -20.797 -2.258 1 98.69 8 LEU B C 1
ATOM 762 O O . LEU B 1 8 ? 2.029 -21.641 -3.145 1 98.69 8 LEU B O 1
ATOM 766 N N . ASN B 1 9 ? 1.755 -21 -1.058 1 98.5 9 ASN B N 1
ATOM 767 C CA . ASN B 1 9 ? 1.225 -22.297 -0.656 1 98.5 9 ASN B CA 1
ATOM 768 C C . ASN B 1 9 ? -0.049 -22.641 -1.422 1 98.5 9 ASN B C 1
ATOM 770 O O . ASN B 1 9 ? -0.234 -23.781 -1.844 1 98.5 9 ASN B O 1
ATOM 774 N N . GLN B 1 10 ? -0.923 -21.719 -1.559 1 98.56 10 GLN B N 1
ATOM 775 C CA . GLN B 1 10 ? -2.137 -21.953 -2.334 1 98.56 10 GLN B CA 1
ATOM 776 C C . GLN B 1 10 ? -1.808 -22.281 -3.787 1 98.56 10 GLN B C 1
ATOM 778 O O . GLN B 1 10 ? -2.424 -23.172 -4.383 1 98.56 10 GLN B O 1
ATOM 783 N N . LEU B 1 11 ? -0.918 -21.516 -4.367 1 98.62 11 LEU B N 1
ATOM 784 C CA . LEU B 1 11 ? -0.475 -21.766 -5.73 1 98.62 11 LEU B CA 1
ATOM 785 C C . LEU B 1 11 ? 0.036 -23.203 -5.883 1 98.62 11 LEU B C 1
ATOM 787 O O . LEU B 1 11 ? -0.33 -23.906 -6.828 1 98.62 11 LEU B O 1
ATOM 791 N N . CYS B 1 12 ? 0.916 -23.578 -4.945 1 98.62 12 CYS B N 1
ATOM 792 C CA . CYS B 1 12 ? 1.481 -24.938 -4.953 1 98.62 12 CYS B CA 1
ATOM 793 C C . CYS B 1 12 ? 0.381 -25.984 -4.938 1 98.62 12 CYS B C 1
ATOM 795 O O . CYS B 1 12 ? 0.433 -26.953 -5.699 1 98.62 12 CYS B O 1
ATOM 797 N N . GLU B 1 13 ? -0.542 -25.812 -4.094 1 98.38 13 GLU B N 1
ATOM 798 C CA . GLU B 1 13 ? -1.634 -26.781 -3.955 1 98.38 13 GLU B CA 1
ATOM 799 C C . GLU B 1 13 ? -2.486 -26.828 -5.219 1 98.38 13 GLU B C 1
ATOM 801 O O . GLU B 1 13 ? -2.785 -27.906 -5.73 1 98.38 13 GLU B O 1
ATOM 806 N N . GLU B 1 14 ? -2.883 -25.672 -5.672 1 98.06 14 GLU B N 1
ATOM 807 C CA . GLU B 1 14 ? -3.801 -25.594 -6.805 1 98.06 14 GLU B CA 1
ATOM 808 C C . GLU B 1 14 ? -3.146 -26.109 -8.086 1 98.06 14 GLU B C 1
ATOM 810 O O . GLU B 1 14 ? -3.803 -26.734 -8.914 1 98.06 14 GLU B O 1
ATOM 815 N N . LYS B 1 15 ? -1.94 -25.844 -8.242 1 98.25 15 LYS B N 1
ATOM 816 C CA . LYS B 1 15 ? -1.26 -26.188 -9.492 1 98.25 15 LYS B CA 1
ATOM 817 C C . LYS B 1 15 ? -0.432 -27.453 -9.336 1 98.25 15 LYS B C 1
ATOM 819 O O . LYS B 1 15 ? 0.225 -27.891 -10.289 1 98.25 15 LYS B O 1
ATOM 824 N N . GLN B 1 16 ? -0.348 -27.984 -8.164 1 98.19 16 GLN B N 1
ATOM 825 C CA . GLN B 1 16 ? 0.35 -29.219 -7.848 1 98.19 16 GLN B CA 1
ATOM 826 C C . GLN B 1 16 ? 1.839 -29.109 -8.164 1 98.19 16 GLN B C 1
ATOM 828 O O . GLN B 1 16 ? 2.398 -29.969 -8.844 1 98.19 16 GLN B O 1
ATOM 833 N N . VAL B 1 17 ? 2.41 -28.062 -7.801 1 98.12 17 VAL B N 1
ATOM 834 C CA . VAL B 1 17 ? 3.852 -27.844 -7.844 1 98.12 17 VAL B CA 1
ATOM 835 C C . VAL B 1 17 ? 4.371 -27.547 -6.434 1 98.12 17 VAL B C 1
ATOM 837 O O . VAL B 1 17 ? 3.701 -26.875 -5.648 1 98.12 17 VAL B O 1
ATOM 840 N N . HIS B 1 18 ? 5.566 -28.109 -6.094 1 96 18 HIS B N 1
ATOM 841 C CA . HIS B 1 18 ? 5.914 -28.016 -4.68 1 96 18 HIS B CA 1
ATOM 842 C C . HIS B 1 18 ? 7.355 -27.547 -4.496 1 96 18 HIS B C 1
ATOM 844 O O . HIS B 1 18 ? 7.703 -26.984 -3.465 1 96 18 HIS B O 1
ATOM 850 N N . SER B 1 19 ? 8.211 -27.688 -5.492 1 97.44 19 SER B N 1
ATOM 851 C CA . SER B 1 19 ? 9.594 -27.25 -5.352 1 97.44 19 SER B CA 1
ATOM 852 C C . SER B 1 19 ? 9.797 -25.859 -5.922 1 97.44 19 SER B C 1
ATOM 854 O O . SER B 1 19 ? 9.031 -25.406 -6.781 1 97.44 19 SER B O 1
ATOM 856 N N . SER B 1 20 ? 10.789 -25.156 -5.402 1 98.12 20 SER B N 1
ATOM 857 C CA . SER B 1 20 ? 11.102 -23.828 -5.918 1 98.12 20 SER B CA 1
ATOM 858 C C . SER B 1 20 ? 11.375 -23.875 -7.418 1 98.12 20 SER B C 1
ATOM 860 O O . SER B 1 20 ? 11.023 -22.938 -8.141 1 98.12 20 SER B O 1
ATOM 862 N N . ARG B 1 21 ? 12.047 -24.906 -7.816 1 98.12 21 ARG B N 1
ATOM 863 C CA . ARG B 1 21 ? 12.336 -25.078 -9.234 1 98.12 21 ARG B CA 1
ATOM 864 C C . ARG B 1 21 ? 11.047 -25.203 -10.047 1 98.12 21 ARG B C 1
ATOM 866 O O . ARG B 1 21 ? 10.891 -24.578 -11.086 1 98.12 21 ARG B O 1
ATOM 873 N N . GLU B 1 22 ? 10.094 -26.016 -9.562 1 98.44 22 GLU B N 1
ATOM 874 C CA . GLU B 1 22 ? 8.812 -26.219 -10.242 1 98.44 22 GLU B CA 1
ATOM 875 C C . GLU B 1 22 ? 7.996 -24.938 -10.273 1 98.44 22 GLU B C 1
ATOM 877 O O . GLU B 1 22 ? 7.418 -24.578 -11.312 1 98.44 22 GLU B O 1
ATOM 882 N N . VAL B 1 23 ? 7.914 -24.25 -9.219 1 98.56 23 VAL B N 1
ATOM 883 C CA . VAL B 1 23 ? 7.184 -22.984 -9.133 1 98.56 23 VAL B CA 1
ATOM 884 C C . VAL B 1 23 ? 7.816 -21.953 -10.062 1 98.56 23 VAL B C 1
ATOM 886 O O . VAL B 1 23 ? 7.113 -21.234 -10.781 1 98.56 23 VAL B O 1
ATOM 889 N N . GLY B 1 24 ? 9.172 -21.812 -9.961 1 98.56 24 GLY B N 1
ATOM 890 C CA . GLY B 1 24 ? 9.891 -20.906 -10.852 1 98.56 24 GLY B CA 1
ATOM 891 C C . GLY B 1 24 ? 9.562 -21.125 -12.32 1 98.56 24 GLY B C 1
ATOM 892 O O . GLY B 1 24 ? 9.336 -20.172 -13.062 1 98.56 24 GLY B O 1
ATOM 893 N N . LYS B 1 25 ? 9.57 -22.438 -12.734 1 98.38 25 LYS B N 1
ATOM 894 C CA . LYS B 1 25 ? 9.227 -22.797 -14.102 1 98.38 25 LYS B CA 1
ATOM 895 C C . LYS B 1 25 ? 7.801 -22.375 -14.445 1 98.38 25 LYS B C 1
ATOM 897 O O . LYS B 1 25 ? 7.555 -21.797 -15.5 1 98.38 25 LYS B O 1
ATOM 902 N N . LEU B 1 26 ? 6.852 -22.703 -13.562 1 98.19 26 LEU B N 1
ATOM 903 C CA . LEU B 1 26 ? 5.445 -22.375 -13.758 1 98.19 26 LEU B CA 1
ATOM 904 C C . LEU B 1 26 ? 5.27 -20.875 -14 1 98.19 26 LEU B C 1
ATOM 906 O O . LEU B 1 26 ? 4.508 -20.469 -14.883 1 98.19 26 LEU B O 1
ATOM 910 N N . LEU B 1 27 ? 5.996 -19.984 -13.203 1 98.38 27 LEU B N 1
ATOM 911 C CA . LEU B 1 27 ? 5.812 -18.531 -13.211 1 98.38 27 LEU B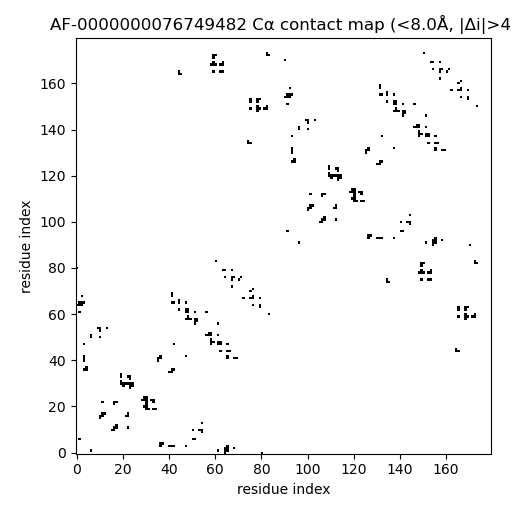 CA 1
ATOM 912 C C . LEU B 1 27 ? 6.777 -17.859 -14.18 1 98.38 27 LEU B C 1
ATOM 914 O O . LEU B 1 27 ? 6.66 -16.672 -14.453 1 98.38 27 LEU B O 1
ATOM 918 N N . GLY B 1 28 ? 7.699 -18.594 -14.648 1 98.25 28 GLY B N 1
ATOM 919 C CA . GLY B 1 28 ? 8.695 -18.047 -15.555 1 98.25 28 GLY B CA 1
ATOM 920 C C . GLY B 1 28 ? 9.695 -17.141 -14.859 1 98.25 28 GLY B C 1
ATOM 921 O O . GLY B 1 28 ? 10.078 -16.109 -15.398 1 98.25 28 GLY B O 1
ATOM 922 N N . ILE B 1 29 ? 10.008 -17.484 -13.656 1 98.31 29 ILE B N 1
ATOM 923 C CA . ILE B 1 29 ? 10.953 -16.703 -12.875 1 98.31 29 ILE B CA 1
ATOM 924 C C . ILE B 1 29 ? 12.062 -17.594 -12.336 1 98.31 29 ILE B C 1
ATOM 926 O O . ILE B 1 29 ? 11.961 -18.828 -12.398 1 98.31 29 ILE B O 1
ATOM 930 N N . HIS B 1 30 ? 13.148 -16.984 -11.781 1 98.19 30 HIS B N 1
ATOM 931 C CA . HIS B 1 30 ? 14.227 -17.734 -11.148 1 98.19 30 HIS B CA 1
ATOM 932 C C . HIS B 1 30 ? 13.766 -18.359 -9.844 1 98.19 30 HIS B C 1
ATOM 934 O O . HIS B 1 30 ? 13.094 -17.719 -9.039 1 98.19 30 HIS B O 1
ATOM 940 N N . HIS B 1 31 ? 14.203 -19.625 -9.641 1 98.06 31 HIS B N 1
ATOM 941 C CA . HIS B 1 31 ? 13.828 -20.359 -8.445 1 98.06 31 HIS B CA 1
ATOM 942 C C . HIS B 1 31 ? 14.266 -19.641 -7.18 1 98.06 31 HIS B C 1
ATOM 944 O O . HIS B 1 31 ? 13.625 -19.75 -6.133 1 98.06 31 HIS B O 1
ATOM 950 N N . GLN B 1 32 ? 15.281 -18.859 -7.277 1 98.56 32 GLN B N 1
ATOM 951 C CA . GLN B 1 32 ? 15.797 -18.141 -6.125 1 98.56 32 GLN B CA 1
ATOM 952 C C . GLN B 1 32 ? 14.758 -17.156 -5.594 1 98.56 32 GLN B C 1
ATOM 954 O O . GLN B 1 32 ? 14.688 -16.906 -4.387 1 98.56 32 GLN B O 1
ATOM 959 N N . THR B 1 33 ? 14.016 -16.578 -6.527 1 98.31 33 THR B N 1
ATOM 960 C CA . THR B 1 33 ? 12.938 -15.68 -6.125 1 98.31 33 THR B CA 1
ATOM 961 C C . THR B 1 33 ? 11.938 -16.391 -5.227 1 98.31 33 THR B C 1
ATOM 963 O O . THR B 1 33 ? 11.539 -15.867 -4.188 1 98.31 33 THR B O 1
ATOM 966 N N . VAL B 1 34 ? 11.641 -17.578 -5.555 1 98.5 34 VAL B N 1
ATOM 967 C CA . VAL B 1 34 ? 10.711 -18.406 -4.785 1 98.5 34 VAL B CA 1
ATOM 968 C C . VAL B 1 34 ? 11.336 -18.766 -3.436 1 98.5 34 VAL B C 1
ATOM 970 O O . VAL B 1 34 ? 10.664 -18.703 -2.4 1 98.5 34 VAL B O 1
ATOM 973 N N . GLN B 1 35 ? 12.531 -19.125 -3.484 1 98.38 35 GLN B N 1
ATOM 974 C CA . GLN B 1 35 ? 13.234 -19.438 -2.246 1 98.38 35 GLN B CA 1
ATOM 975 C C . GLN B 1 35 ? 13.227 -18.25 -1.296 1 98.38 35 GLN B C 1
ATOM 977 O O . GLN B 1 35 ? 13.047 -18.406 -0.087 1 98.38 35 GLN B O 1
ATOM 982 N N . ASN B 1 36 ? 13.398 -17.078 -1.826 1 98.25 36 ASN B N 1
ATOM 983 C CA . ASN B 1 36 ? 13.391 -15.859 -1.027 1 98.25 36 ASN B CA 1
ATOM 984 C C . ASN B 1 36 ? 12.047 -15.664 -0.324 1 98.25 36 ASN B C 1
ATOM 986 O O . ASN 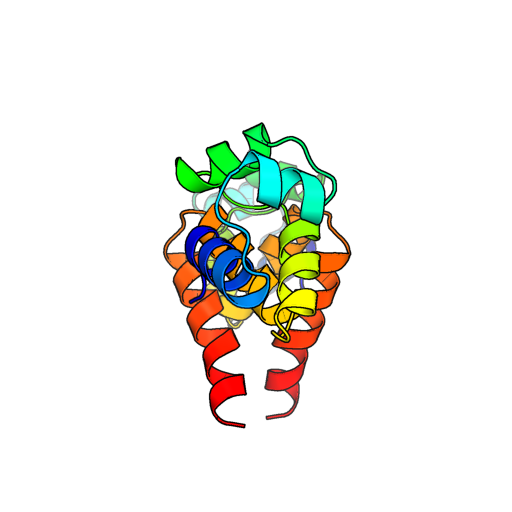B 1 36 ? 12.008 -15.219 0.824 1 98.25 36 ASN B O 1
ATOM 990 N N . TRP B 1 37 ? 11.016 -15.969 -1.028 1 98.25 37 TRP B N 1
ATOM 991 C CA . TRP B 1 37 ? 9.703 -15.883 -0.403 1 98.25 37 TRP B CA 1
ATOM 992 C C . TRP B 1 37 ? 9.609 -16.797 0.813 1 98.25 37 TRP B C 1
ATOM 994 O O . TRP B 1 37 ? 9.102 -16.391 1.864 1 98.25 37 TRP B O 1
ATOM 1004 N N . ARG B 1 38 ? 10.141 -17.969 0.64 1 97.31 38 ARG B N 1
ATOM 1005 C CA . ARG B 1 38 ? 10.117 -18.938 1.729 1 97.31 38 ARG B CA 1
ATOM 1006 C C . ARG B 1 38 ? 11.008 -18.484 2.885 1 97.31 38 ARG B C 1
ATOM 1008 O O . ARG B 1 38 ? 10.781 -18.875 4.035 1 97.31 38 ARG B O 1
ATOM 1015 N N . ASN B 1 39 ? 11.898 -17.625 2.594 1 97.56 39 ASN B N 1
ATOM 1016 C CA . ASN B 1 39 ? 12.812 -17.109 3.604 1 97.56 39 ASN B CA 1
ATOM 1017 C C . ASN B 1 39 ? 12.359 -15.75 4.137 1 97.56 39 ASN B C 1
ATOM 1019 O O . ASN B 1 39 ? 13.156 -14.992 4.695 1 97.56 39 ASN B O 1
ATOM 1023 N N . GLY B 1 40 ? 11.227 -15.312 3.811 1 96.38 40 GLY B N 1
ATOM 1024 C CA . GLY B 1 40 ? 10.641 -14.172 4.5 1 96.38 40 GLY B CA 1
ATOM 1025 C C . GLY B 1 40 ? 10.523 -12.938 3.625 1 96.38 40 GLY B C 1
ATOM 1026 O O . GLY B 1 40 ? 9.969 -11.922 4.047 1 96.38 40 GLY B O 1
ATOM 1027 N N . LYS B 1 41 ? 11.0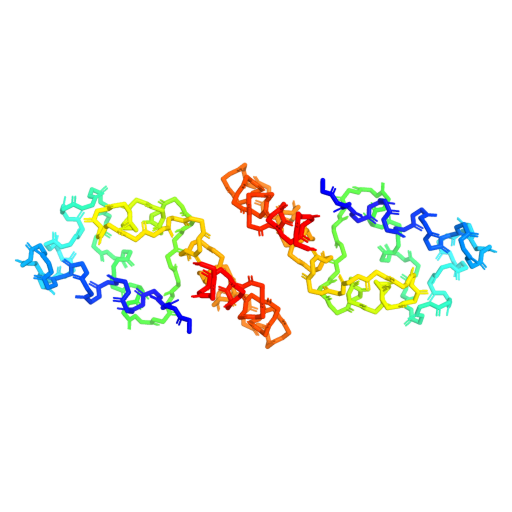55 -13 2.412 1 97.62 41 LYS B N 1
ATOM 1028 C CA . LYS B 1 41 ? 10.867 -11.867 1.503 1 97.62 41 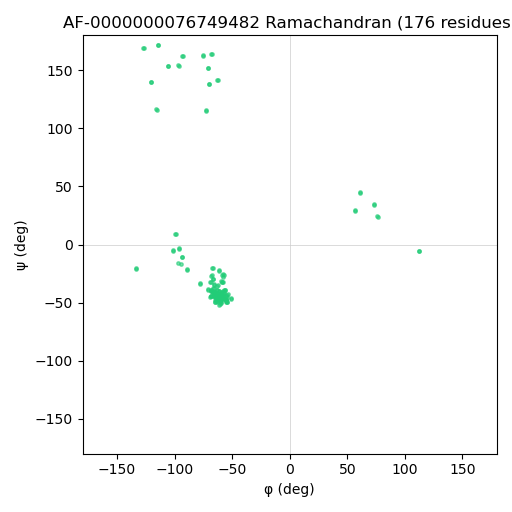LYS B CA 1
ATOM 1029 C C . LYS B 1 41 ? 9.453 -11.852 0.932 1 97.62 41 LYS B C 1
ATOM 1031 O O . LYS B 1 41 ? 8.719 -12.828 1.047 1 97.62 41 LYS B O 1
ATOM 1036 N N . THR B 1 42 ? 9.086 -10.695 0.396 1 97.56 42 THR B N 1
ATOM 1037 C CA . THR B 1 42 ? 7.742 -10.539 -0.143 1 97.56 42 THR B CA 1
ATOM 1038 C C . THR B 1 42 ? 7.766 -10.539 -1.669 1 97.56 42 THR B C 1
ATOM 1040 O O . THR B 1 42 ? 8.781 -10.188 -2.279 1 97.56 42 THR B O 1
ATOM 1043 N N . MET B 1 43 ? 6.664 -10.945 -2.23 1 97.44 43 MET B N 1
ATOM 1044 C CA . MET B 1 43 ? 6.516 -10.953 -3.682 1 97.44 43 MET B CA 1
ATOM 1045 C C . MET B 1 43 ? 6.41 -9.539 -4.23 1 97.44 43 MET B C 1
ATOM 1047 O O . MET B 1 43 ? 5.969 -8.625 -3.527 1 97.44 43 MET B O 1
ATOM 1051 N N . SER B 1 44 ? 6.879 -9.43 -5.512 1 96.38 44 SER B N 1
ATOM 1052 C CA . SER B 1 44 ? 6.688 -8.148 -6.191 1 96.38 44 SER B CA 1
ATOM 1053 C C . SER B 1 44 ? 5.211 -7.891 -6.473 1 96.38 44 SER B C 1
ATOM 1055 O O . SER B 1 44 ? 4.395 -8.812 -6.441 1 96.38 44 SER B O 1
ATOM 1057 N N . ASP B 1 45 ? 4.883 -6.637 -6.785 1 95.88 45 ASP B N 1
ATOM 1058 C CA . ASP B 1 45 ? 3.506 -6.246 -7.066 1 95.88 45 ASP B CA 1
ATOM 1059 C C . ASP B 1 45 ? 2.949 -7.02 -8.258 1 95.88 45 ASP B C 1
ATOM 1061 O O . ASP B 1 45 ? 1.831 -7.535 -8.203 1 95.88 45 ASP B O 1
ATOM 1065 N N . ASP B 1 46 ? 3.791 -7.117 -9.305 1 95.69 46 ASP B N 1
ATOM 1066 C CA . ASP B 1 46 ? 3.348 -7.758 -10.539 1 95.69 46 ASP B CA 1
ATOM 1067 C C . ASP B 1 46 ? 3.086 -9.242 -10.328 1 95.69 46 ASP B C 1
ATOM 1069 O O . ASP B 1 46 ? 2.062 -9.773 -10.766 1 95.69 46 ASP B O 1
ATOM 1073 N N . LEU B 1 47 ? 3.896 -9.898 -9.602 1 97.31 47 LEU B N 1
ATOM 1074 C CA . LEU B 1 47 ? 3.744 -11.328 -9.367 1 97.31 47 LEU B CA 1
ATOM 1075 C C . LEU B 1 47 ? 2.549 -11.609 -8.461 1 97.31 47 LEU B C 1
ATOM 1077 O O . LEU B 1 47 ? 1.828 -12.586 -8.656 1 97.31 47 LEU B O 1
ATOM 1081 N N . ALA B 1 48 ? 2.414 -10.703 -7.469 1 97.88 48 ALA B N 1
ATOM 1082 C CA . ALA B 1 48 ? 1.252 -10.852 -6.598 1 97.88 48 ALA B CA 1
ATOM 1083 C C . ALA B 1 48 ? -0.044 -10.82 -7.402 1 97.88 48 ALA B C 1
ATOM 1085 O O . ALA B 1 48 ? -0.935 -11.641 -7.188 1 97.88 48 ALA B O 1
ATOM 1086 N N . CYS B 1 49 ? -0.087 -9.93 -8.344 1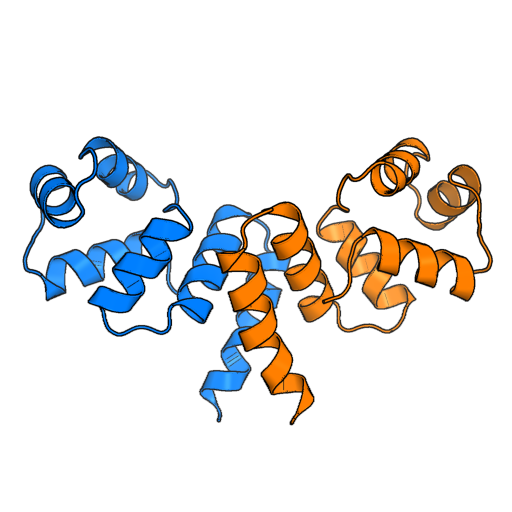 97.38 49 CYS B N 1
ATOM 1087 C CA . CYS B 1 49 ? -1.278 -9.805 -9.172 1 97.38 49 CYS B CA 1
ATOM 1088 C C . CYS B 1 49 ? -1.447 -11.023 -10.07 1 97.38 49 CYS B C 1
ATOM 1090 O O . CYS B 1 49 ? -2.551 -11.562 -10.195 1 97.38 49 CYS B O 1
ATOM 1092 N N . GLU B 1 50 ? -0.418 -11.445 -10.656 1 97.44 50 GLU B N 1
ATOM 1093 C CA . GLU B 1 50 ? -0.454 -12.602 -11.547 1 97.44 50 GLU B CA 1
ATOM 1094 C C . GLU B 1 50 ? -0.917 -13.859 -10.805 1 97.44 50 GLU B C 1
ATOM 1096 O O . GLU B 1 50 ? -1.794 -14.578 -11.281 1 97.44 50 GLU B O 1
ATOM 1101 N N . ILE B 1 51 ? -0.344 -14.055 -9.68 1 98.44 51 ILE B N 1
ATOM 1102 C CA . ILE B 1 51 ? -0.667 -15.234 -8.883 1 98.44 51 ILE B CA 1
ATOM 1103 C C . ILE B 1 51 ? -2.109 -15.141 -8.391 1 98.44 51 ILE B C 1
ATOM 1105 O O . ILE B 1 51 ? -2.828 -16.141 -8.367 1 98.44 51 ILE B O 1
ATOM 1109 N N . ALA B 1 52 ? -2.535 -13.961 -7.98 1 98.38 52 ALA B N 1
ATOM 1110 C CA . ALA B 1 52 ? -3.924 -13.766 -7.57 1 98.38 52 ALA B CA 1
ATOM 1111 C C . ALA B 1 52 ? -4.887 -14.203 -8.672 1 98.38 52 ALA B C 1
ATOM 1113 O O . ALA B 1 52 ? -5.859 -14.914 -8.414 1 98.38 52 ALA B O 1
ATOM 1114 N N . VAL B 1 53 ? -4.625 -13.836 -9.867 1 98.19 53 VAL B N 1
ATOM 1115 C CA . VAL B 1 53 ? -5.461 -14.172 -11.016 1 98.19 53 VAL B CA 1
ATOM 1116 C C . VAL B 1 53 ? -5.488 -15.68 -11.211 1 98.19 53 VAL B C 1
ATOM 1118 O O . VAL B 1 53 ? -6.555 -16.266 -11.391 1 98.19 53 VAL B O 1
ATOM 1121 N N . MET B 1 54 ? -4.352 -16.281 -11.148 1 98.19 54 MET B N 1
ATOM 1122 C CA . MET B 1 54 ? -4.246 -17.734 -11.32 1 98.19 54 MET B CA 1
ATOM 1123 C C . MET B 1 54 ? -5.09 -18.453 -10.273 1 98.19 54 MET B C 1
ATOM 1125 O O . MET B 1 54 ? -5.629 -19.531 -10.547 1 98.19 54 MET B O 1
ATOM 1129 N N . LEU B 1 55 ? -5.195 -17.875 -9.133 1 98.38 55 LEU B N 1
ATOM 1130 C CA . LEU B 1 55 ? -5.855 -18.531 -8.008 1 98.38 55 LEU B CA 1
ATOM 1131 C C . LEU B 1 55 ? -7.312 -18.094 -7.902 1 98.38 55 LEU B C 1
ATOM 1133 O O . LEU B 1 55 ? -8.031 -18.531 -7 1 98.38 55 LEU B O 1
ATOM 1137 N N . GLY B 1 56 ? -7.719 -17.172 -8.75 1 97.88 56 GLY B N 1
ATOM 1138 C CA . GLY B 1 56 ? -9.086 -16.688 -8.719 1 97.88 56 GLY B CA 1
ATOM 1139 C C . GLY B 1 56 ? -9.344 -15.719 -7.582 1 97.88 56 GLY B C 1
ATOM 1140 O O . GLY B 1 56 ? -10.477 -15.617 -7.094 1 97.88 56 GLY B O 1
ATOM 1141 N N . LEU B 1 57 ? -8.383 -15.109 -7.125 1 97.38 57 LEU B N 1
ATOM 1142 C CA . LEU B 1 57 ? -8.5 -14.102 -6.066 1 97.38 57 LEU B CA 1
ATOM 1143 C C . LEU B 1 57 ? -8.633 -12.703 -6.656 1 97.38 57 LEU B C 1
ATOM 1145 O O . LEU B 1 57 ? -8.375 -12.5 -7.848 1 97.38 57 LEU B O 1
ATOM 1149 N N . ASP B 1 58 ? -9.102 -11.789 -5.863 1 96.19 58 ASP B N 1
ATOM 1150 C CA . ASP B 1 58 ? -9.156 -10.391 -6.273 1 96.19 58 ASP B CA 1
ATOM 1151 C C . ASP B 1 58 ? -7.758 -9.773 -6.297 1 96.19 58 ASP B C 1
ATOM 1153 O O . ASP B 1 58 ? -7.141 -9.586 -5.246 1 96.19 58 ASP B O 1
ATOM 1157 N N . PRO B 1 59 ? -7.273 -9.391 -7.391 1 97 59 PRO B N 1
ATOM 1158 C CA . PRO B 1 59 ? -5.898 -8.898 -7.488 1 97 59 PRO B CA 1
ATOM 1159 C C . PRO B 1 59 ? -5.684 -7.594 -6.723 1 97 59 PRO B C 1
ATOM 1161 O O . PRO B 1 59 ? -4.602 -7.363 -6.184 1 97 59 PRO B O 1
ATOM 1164 N N . ASP B 1 60 ? -6.676 -6.766 -6.707 1 95.38 60 ASP B N 1
ATOM 1165 C CA . ASP B 1 60 ? -6.543 -5.492 -6 1 95.38 60 ASP B CA 1
ATOM 1166 C C . ASP B 1 60 ? -6.359 -5.715 -4.5 1 95.38 60 ASP B C 1
ATOM 1168 O O . ASP B 1 60 ? -5.469 -5.129 -3.885 1 95.38 60 ASP B O 1
ATOM 1172 N N . LEU B 1 61 ? -7.176 -6.547 -3.939 1 95.44 61 LEU B N 1
ATOM 1173 C CA . LEU B 1 61 ? -7.082 -6.848 -2.514 1 95.44 61 LEU B CA 1
ATOM 1174 C C . LEU B 1 61 ? -5.777 -7.566 -2.193 1 95.44 61 LEU B C 1
ATOM 1176 O O . LEU B 1 61 ? -5.148 -7.293 -1.167 1 95.44 61 LEU B O 1
ATOM 1180 N N . THR B 1 62 ? -5.406 -8.477 -3.068 1 97.25 62 THR B N 1
ATOM 1181 C CA . THR B 1 62 ? -4.156 -9.211 -2.895 1 97.25 62 THR B CA 1
ATOM 1182 C C . THR B 1 62 ? -2.967 -8.258 -2.91 1 97.25 62 THR B C 1
ATOM 1184 O O . THR B 1 62 ? -2.088 -8.336 -2.049 1 97.25 62 THR B O 1
ATOM 1187 N N . LEU B 1 63 ? -2.984 -7.375 -3.846 1 96.69 63 LEU B N 1
ATOM 1188 C CA . LEU B 1 63 ? -1.915 -6.391 -3.98 1 96.69 63 LEU B CA 1
ATOM 1189 C C . LEU B 1 63 ? -1.803 -5.535 -2.725 1 96.69 63 LEU B C 1
ATOM 1191 O O . LEU B 1 63 ? -0.702 -5.309 -2.217 1 96.69 63 LEU B O 1
ATOM 1195 N N . LEU B 1 64 ? -2.869 -5.09 -2.232 1 96.12 64 LEU B N 1
ATOM 1196 C CA . LEU B 1 64 ? -2.861 -4.258 -1.036 1 96.12 64 LEU B CA 1
ATOM 1197 C C . LEU B 1 64 ? -2.32 -5.031 0.162 1 96.12 64 LEU B C 1
ATOM 1199 O O . LEU B 1 64 ? -1.606 -4.473 0.997 1 96.12 64 LEU B O 1
ATOM 1203 N N . ALA B 1 65 ? -2.682 -6.246 0.24 1 96.75 65 ALA B N 1
ATOM 1204 C CA . ALA B 1 65 ? -2.178 -7.094 1.317 1 96.75 65 ALA B CA 1
ATOM 1205 C C . ALA B 1 65 ? -0.66 -7.238 1.241 1 96.75 65 ALA B C 1
ATOM 1207 O O . ALA B 1 65 ? 0.029 -7.16 2.262 1 96.75 65 ALA B O 1
ATOM 1208 N N . ILE B 1 66 ? -0.135 -7.422 0.081 1 97.31 66 ILE B N 1
ATOM 1209 C CA . ILE B 1 66 ? 1.297 -7.629 -0.112 1 97.31 66 ILE B CA 1
ATOM 1210 C C . ILE B 1 66 ? 2.051 -6.34 0.218 1 97.31 66 ILE B C 1
ATOM 1212 O O . ILE B 1 66 ? 3.119 -6.379 0.832 1 97.31 66 ILE B O 1
ATOM 1216 N N . ILE B 1 67 ? 1.463 -5.254 -0.196 1 95.88 67 ILE B N 1
ATOM 1217 C CA . ILE B 1 67 ? 2.07 -3.965 0.117 1 95.88 67 ILE B CA 1
ATOM 1218 C C . ILE B 1 67 ? 2.117 -3.77 1.63 1 95.88 67 ILE B C 1
ATOM 1220 O O . ILE B 1 67 ? 3.131 -3.324 2.174 1 95.88 67 ILE B O 1
ATOM 1224 N N . ALA B 1 68 ? 1.068 -4.07 2.283 1 96.31 68 ALA B N 1
ATOM 1225 C CA . ALA B 1 68 ? 1.018 -3.969 3.74 1 96.31 68 ALA B CA 1
ATOM 1226 C C . ALA B 1 68 ? 2.068 -4.863 4.391 1 96.31 68 ALA B C 1
ATOM 1228 O O . ALA B 1 68 ? 2.77 -4.438 5.312 1 96.31 68 ALA B O 1
ATOM 1229 N N . GLU B 1 69 ? 2.135 -6.047 3.906 1 96.81 69 GLU B N 1
ATOM 1230 C CA . GLU B 1 69 ? 3.119 -6.992 4.426 1 96.81 69 GLU B CA 1
ATOM 1231 C C . GLU B 1 69 ? 4.535 -6.445 4.293 1 96.81 69 GLU B C 1
ATOM 1233 O O . GLU B 1 69 ? 5.328 -6.512 5.234 1 96.81 69 GLU B O 1
ATOM 1238 N N . ARG B 1 70 ? 4.812 -5.891 3.174 1 95.44 70 ARG B N 1
ATOM 1239 C CA . ARG B 1 70 ? 6.152 -5.41 2.854 1 95.44 70 ARG B CA 1
ATOM 1240 C C . ARG B 1 70 ? 6.512 -4.191 3.695 1 95.44 70 ARG B C 1
ATOM 1242 O O . ARG B 1 70 ? 7.68 -3.988 4.039 1 95.44 70 ARG B O 1
ATOM 1249 N N . SER B 1 71 ? 5.586 -3.43 4.016 1 93.75 71 SER B N 1
ATOM 1250 C CA . SER B 1 71 ? 5.82 -2.189 4.746 1 93.75 71 SER B CA 1
ATOM 1251 C C . SER B 1 71 ? 6.332 -2.465 6.156 1 93.75 71 SER B C 1
ATOM 1253 O O . SER B 1 71 ? 6.969 -1.606 6.77 1 93.75 71 SER B O 1
ATOM 1255 N N . LYS B 1 72 ? 5.934 -3.547 6.672 1 92.56 72 LYS B N 1
ATOM 1256 C CA . LYS B 1 72 ? 6.2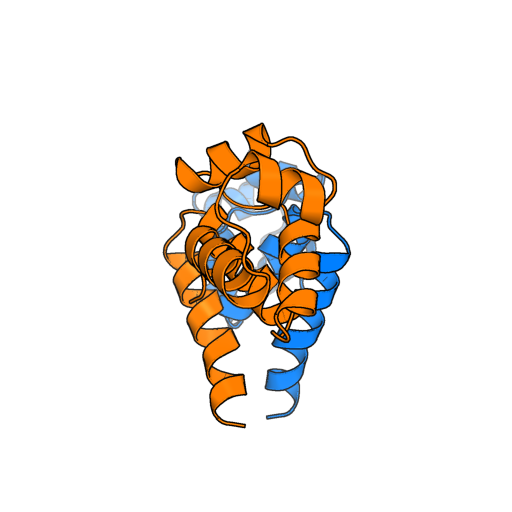62 -3.916 8.047 1 92.56 72 LYS B CA 1
ATOM 1257 C C . LYS B 1 72 ? 5.801 -2.844 9.031 1 92.56 72 LYS B C 1
ATOM 1259 O O . LYS B 1 72 ? 6.5 -2.543 10 1 92.56 72 LYS B O 1
ATOM 1264 N N . ASN B 1 73 ? 4.781 -2.166 8.695 1 92.88 73 ASN B N 1
ATOM 1265 C CA . ASN B 1 73 ? 4.191 -1.09 9.492 1 92.88 73 ASN B CA 1
ATOM 1266 C C . ASN B 1 73 ? 2.777 -1.436 9.938 1 92.88 73 ASN B C 1
ATOM 1268 O O . ASN B 1 73 ? 1.891 -1.647 9.109 1 92.88 73 ASN B O 1
ATOM 1272 N N . GLU B 1 74 ? 2.719 -1.521 11.227 1 94.06 74 GLU B N 1
ATOM 1273 C CA . GLU B 1 74 ? 1.443 -1.956 11.789 1 94.06 74 GLU B CA 1
ATOM 1274 C C . GLU B 1 74 ? 0.314 -1.008 11.398 1 94.06 74 GLU B C 1
ATOM 1276 O O . GLU B 1 74 ? -0.83 -1.433 11.227 1 94.06 74 GLU B O 1
ATOM 1281 N N . ARG B 1 75 ? 0.613 0.235 11.242 1 93.38 75 ARG B N 1
ATOM 1282 C CA . ARG B 1 75 ? -0.402 1.202 10.844 1 93.38 75 ARG B CA 1
ATOM 1283 C C . ARG B 1 75 ? -0.917 0.901 9.438 1 93.38 75 ARG B C 1
ATOM 1285 O O . ARG B 1 75 ? -2.121 0.974 9.18 1 93.38 75 ARG B O 1
ATOM 1292 N N . VAL B 1 76 ? -0.023 0.588 8.602 1 95.06 76 VAL B N 1
ATOM 1293 C CA . VAL B 1 76 ? -0.392 0.263 7.227 1 95.06 76 VAL B CA 1
ATOM 1294 C C . VAL B 1 76 ? -1.214 -1.023 7.203 1 95.06 76 VAL B C 1
ATOM 1296 O O . VAL B 1 76 ? -2.26 -1.087 6.551 1 95.06 76 VAL B O 1
ATOM 1299 N N . ILE B 1 77 ? -0.737 -1.977 7.953 1 95.38 77 ILE B N 1
ATOM 1300 C CA . ILE B 1 77 ? -1.437 -3.254 8.031 1 95.38 77 ILE B CA 1
ATOM 1301 C C . ILE B 1 77 ? -2.857 -3.033 8.547 1 95.38 77 ILE B C 1
ATOM 1303 O O . ILE B 1 77 ? -3.818 -3.557 7.973 1 95.38 77 ILE B O 1
ATOM 1307 N N . GLY B 1 78 ? -2.969 -2.293 9.555 1 95.19 78 GLY B N 1
ATOM 1308 C CA . GLY B 1 78 ? -4.281 -1.983 10.102 1 95.19 78 GLY B CA 1
ATOM 1309 C C . GLY B 1 78 ? -5.18 -1.257 9.117 1 95.19 78 GLY B C 1
ATOM 1310 O O . GLY B 1 78 ? -6.359 -1.593 8.977 1 95.19 78 GLY B O 1
ATOM 1311 N N . ALA B 1 79 ? -4.684 -0.289 8.43 1 94.56 79 ALA B N 1
ATOM 1312 C CA . ALA B 1 79 ? -5.449 0.482 7.453 1 94.56 79 ALA B CA 1
ATOM 1313 C C . ALA B 1 79 ? -5.977 -0.415 6.34 1 94.56 79 ALA B C 1
ATOM 1315 O O . ALA B 1 79 ? -7.137 -0.296 5.934 1 94.56 79 ALA B O 1
ATOM 1316 N N . VAL B 1 80 ? -5.109 -1.288 5.832 1 94.75 80 VAL B N 1
ATOM 1317 C CA . VAL B 1 80 ? -5.5 -2.209 4.77 1 94.75 80 VAL B CA 1
ATOM 1318 C C . VAL B 1 80 ? -6.613 -3.127 5.266 1 94.75 80 VAL B C 1
ATOM 1320 O O . VAL B 1 80 ? -7.617 -3.33 4.574 1 94.75 80 VAL B O 1
ATOM 1323 N N . GLU B 1 81 ? -6.477 -3.633 6.438 1 94 81 GLU B N 1
ATOM 1324 C CA . GLU B 1 81 ? -7.5 -4.508 7.008 1 94 81 GLU B CA 1
ATOM 1325 C C . GLU B 1 81 ? -8.836 -3.781 7.137 1 94 81 GLU B C 1
ATOM 1327 O O . GLU B 1 81 ? -9.883 -4.34 6.812 1 94 81 GLU B O 1
ATOM 1332 N N . ARG B 1 82 ? -8.82 -2.609 7.57 1 93.44 82 ARG B N 1
ATOM 1333 C CA . ARG B 1 82 ? -10.039 -1.835 7.766 1 93.44 82 ARG B CA 1
ATOM 1334 C C . ARG B 1 82 ? -10.695 -1.502 6.43 1 93.44 82 ARG B C 1
ATOM 1336 O O . ARG B 1 82 ? -11.922 -1.53 6.312 1 93.44 82 ARG B O 1
ATOM 1343 N N . VAL B 1 83 ? -9.922 -1.191 5.43 1 90.25 83 VAL B N 1
ATOM 1344 C CA . VAL B 1 83 ? -10.445 -0.776 4.133 1 90.25 83 VAL B CA 1
ATOM 1345 C C . VAL B 1 83 ? -10.93 -1.998 3.355 1 90.25 83 VAL B C 1
ATOM 1347 O O . VAL B 1 83 ? -11.906 -1.922 2.609 1 90.25 83 VAL B O 1
ATOM 1350 N N . THR B 1 84 ? -10.273 -3.113 3.523 1 88.88 84 THR B N 1
ATOM 1351 C CA . THR B 1 84 ? -10.609 -4.297 2.738 1 88.88 84 THR B CA 1
ATOM 1352 C C . THR B 1 84 ? -11.688 -5.121 3.434 1 88.88 84 THR B C 1
ATOM 1354 O O . THR B 1 84 ? -12.336 -5.957 2.805 1 88.88 84 THR B O 1
ATOM 1357 N N . ASN B 1 85 ? -11.867 -4.996 4.695 1 80.06 85 ASN B N 1
ATOM 1358 C CA . ASN B 1 85 ? -12.906 -5.715 5.422 1 80.06 85 ASN B CA 1
ATOM 1359 C C . ASN B 1 85 ? -14.297 -5.234 5.031 1 80.06 85 ASN B C 1
ATOM 1361 O O . ASN B 1 85 ? -15.273 -5.984 5.133 1 80.06 85 ASN B O 1
ATOM 1365 N N . ILE B 1 86 ? -14.5 -3.961 4.555 1 61.75 86 ILE B N 1
ATOM 1366 C CA . ILE B 1 86 ? -15.82 -3.471 4.16 1 61.75 86 ILE B CA 1
ATOM 1367 C C . ILE B 1 86 ? -16.359 -4.312 3.008 1 61.75 86 ILE B C 1
ATOM 1369 O O . ILE B 1 86 ? -17.562 -4.594 2.945 1 61.75 86 ILE B O 1
ATOM 1373 N N . LYS B 1 87 ? -15.609 -4.48 1.979 1 54.34 87 LYS B N 1
ATOM 1374 C CA . LYS B 1 87 ? -16.078 -5.234 0.822 1 54.34 87 LYS B CA 1
ATOM 1375 C C . LYS B 1 87 ? -16.5 -6.648 1.22 1 54.34 87 LYS B C 1
ATOM 1377 O O . LYS B 1 87 ? -17.188 -7.332 0.466 1 54.34 87 LYS B O 1
ATOM 1382 N N . LYS B 1 88 ? -15.906 -7.195 2.332 1 48.38 88 LYS B N 1
ATOM 1383 C CA . LYS B 1 88 ? -16.453 -8.492 2.736 1 48.38 88 LYS B CA 1
ATOM 1384 C C . LYS B 1 88 ? -17.922 -8.383 3.098 1 48.38 88 LYS B C 1
ATOM 1386 O O . LYS B 1 88 ? -18.688 -9.344 2.953 1 48.38 88 LYS B O 1
ATOM 1391 N N . PHE B 1 89 ? -18.562 -7.324 3.465 1 39.94 89 PHE B N 1
ATOM 1392 C CA . PHE B 1 89 ? -19.969 -7.211 3.861 1 39.94 89 PHE B CA 1
ATOM 1393 C C . PHE B 1 89 ? -20.828 -6.758 2.688 1 39.94 89 PHE B C 1
ATOM 1395 O O . PHE B 1 89 ? -22.047 -6.871 2.73 1 39.94 89 PHE B O 1
ATOM 1402 N N . ALA B 1 90 ? -20.266 -6.27 1.699 1 32.5 90 ALA B N 1
ATOM 1403 C CA . ALA B 1 90 ? -21.25 -5.945 0.669 1 32.5 90 ALA B CA 1
ATOM 1404 C C . ALA B 1 90 ? -21.438 -7.121 -0.285 1 32.5 90 ALA B C 1
ATOM 1406 O O . ALA B 1 90 ? -20.484 -7.832 -0.611 1 32.5 90 ALA B O 1
#

Nearest PDB structures (foldseek):
  6f8h-assembly2_C-3  TM=6.100E-01  e=8.614E-01  Pseudomonas putida
  1rpe-assembly1_R  TM=6.179E-01  e=7.199E-01  Phage 434
  2vi6-assembly2_B  TM=5.507E-01  e=1.766E+00  Mus musculus
  8qa8-assembly3_E  TM=3.157E-01  e=4.330E+00  Escherichia coli
  1rpe-assembly1_R  TM=6.180E-01  e=7.550E-01  Phage 434